Protein AF-A0A6N6KIG4-F1 (afdb_monomer)

Mean predicted aligned error: 7.92 Å

Secondary structure (DSSP, 8-state):
----HHHHHHHHHHHHHHT--------EEEEEETTEEEEEE----S----EEEEE--SSTT---EEEEE--EEETTEEPPSEEEETT--EEE------PPP--

Nearest PDB structures (foldseek):
  3u5w-assembly1_A-2  TM=1.918E-01  e=1.436E+00  Brucella abortus 2308

Solvent-accessible surface area (backbone atoms only — not comparable to full-atom values): 6692 Å² total; per-residue (Å²): 135,85,85,48,73,67,57,55,51,53,50,52,51,54,52,54,60,70,69,63,70,80,76,87,65,42,48,75,54,76,50,76,58,96,94,42,76,50,74,53,67,58,83,77,63,101,64,90,54,70,45,75,53,74,47,74,48,90,51,97,91,51,66,31,34,42,35,33,30,42,49,72,78,48,101,90,38,66,45,73,35,32,37,36,35,79,86,67,58,68,54,72,67,58,88,65,95,71,80,87,77,96,122

pLDDT: mean 90.02, std 9.16, range [61.53, 98.38]

Sequence (103 aa):
MKIRKTQFILLAIFLFVLFHHHTQACSMYKITADGKTMVGCNEDAWRTTSKIWFENAETPNEYGAGFTGSRQVSGNRTAPQSGMNEVGLTFARLVAYYPKQDN

Foldseek 3Di:
DDQDPVNVVVVVVVVVVVPPDPPPWKDKDWDDDPNDIDIDIDDPDPFPQKDKDKDCDPDPPDWIKIFIAGDDPDPPDGDGQKMATPVGDIDGDIDDDDDDDPD

Radius of gyration: 22.35 Å; Cα contacts (8 Å, |Δi|>4): 125; chains: 1; bounding box: 43×56×59 Å

Structure (mmCIF, N/CA/C/O backbone):
data_AF-A0A6N6KIG4-F1
#
_entry.id   AF-A0A6N6KIG4-F1
#
loop_
_atom_site.group_PDB
_atom_site.id
_atom_site.type_symbol
_atom_site.label_atom_id
_atom_site.label_alt_id
_atom_site.label_comp_id
_atom_site.label_asym_id
_atom_site.label_entity_id
_atom_site.label_seq_id
_atom_site.pdbx_PDB_ins_code
_atom_site.Cartn_x
_atom_site.Cartn_y
_atom_site.Cartn_z
_atom_site.occupancy
_atom_site.B_iso_or_equiv
_atom_site.auth_seq_id
_atom_site.auth_comp_id
_atom_site.auth_asym_id
_atom_site.auth_atom_id
_atom_site.pdbx_PDB_model_num
ATOM 1 N N . MET A 1 1 ? 15.109 -36.105 -39.897 1.00 63.44 1 MET A N 1
ATOM 2 C CA . MET A 1 1 ? 15.915 -34.991 -39.347 1.00 63.44 1 MET A CA 1
ATOM 3 C C . MET A 1 1 ? 16.635 -35.492 -38.094 1.00 63.44 1 MET A C 1
ATOM 5 O O . MET A 1 1 ? 15.956 -35.845 -37.141 1.00 63.44 1 MET A O 1
ATOM 9 N N . LYS A 1 2 ? 17.970 -35.653 -38.105 1.00 75.38 2 LYS A N 1
ATOM 10 C CA . LYS A 1 2 ? 18.721 -36.131 -36.924 1.00 75.38 2 LYS A CA 1
ATOM 11 C C . LYS A 1 2 ? 19.063 -34.939 -36.033 1.00 75.38 2 LYS A C 1
ATOM 13 O O . LYS A 1 2 ? 19.858 -34.095 -36.437 1.00 75.38 2 LYS A O 1
ATOM 18 N N . ILE A 1 3 ? 18.462 -34.877 -34.848 1.00 77.75 3 ILE A N 1
ATOM 19 C CA . ILE A 1 3 ? 18.762 -33.834 -33.865 1.00 77.75 3 ILE A CA 1
ATOM 20 C C . ILE A 1 3 ? 20.163 -34.100 -33.305 1.00 77.75 3 ILE A C 1
ATOM 22 O O . ILE A 1 3 ? 20.452 -35.182 -32.793 1.00 77.75 3 ILE A O 1
ATOM 26 N N . ARG A 1 4 ? 21.064 -33.129 -33.453 1.00 89.06 4 ARG A N 1
ATOM 27 C CA . ARG A 1 4 ? 22.447 -33.210 -32.966 1.00 89.06 4 ARG A CA 1
ATOM 28 C C . ARG A 1 4 ? 22.472 -32.905 -31.468 1.00 89.06 4 ARG A C 1
ATOM 30 O O . ARG A 1 4 ? 21.698 -32.082 -30.991 1.00 89.06 4 ARG A O 1
ATOM 37 N N . LYS A 1 5 ? 23.412 -33.501 -30.724 1.00 86.31 5 LYS A N 1
ATOM 38 C CA . LYS A 1 5 ? 23.596 -33.247 -29.277 1.00 86.31 5 LYS A CA 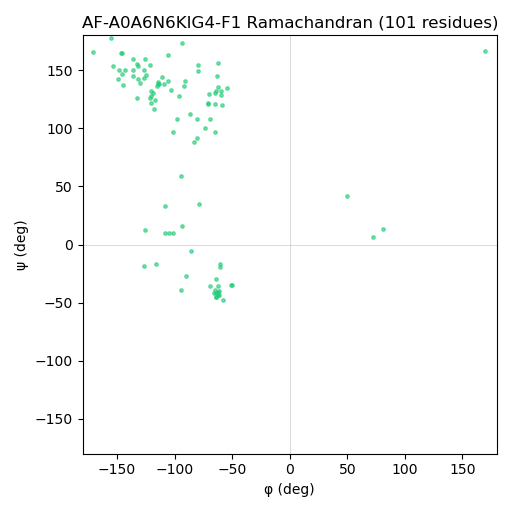1
ATOM 39 C C . LYS A 1 5 ? 23.702 -31.752 -28.939 1.00 86.31 5 LYS A C 1
ATOM 41 O O . LYS A 1 5 ? 23.173 -31.312 -27.929 1.00 86.31 5 LYS A O 1
ATOM 46 N N . THR A 1 6 ? 24.314 -30.961 -29.820 1.00 89.88 6 THR A N 1
ATOM 47 C CA . THR A 1 6 ? 24.401 -29.500 -29.687 1.00 89.88 6 THR A CA 1
ATOM 48 C C . THR A 1 6 ? 23.036 -28.811 -29.696 1.00 89.88 6 THR A C 1
ATOM 50 O O . THR A 1 6 ? 22.833 -27.867 -28.945 1.00 89.88 6 THR A O 1
ATOM 53 N N . GLN A 1 7 ? 22.074 -29.303 -30.481 1.00 90.50 7 GLN A N 1
ATOM 54 C CA . GLN A 1 7 ? 20.713 -28.760 -30.517 1.00 90.50 7 GLN A CA 1
ATOM 55 C C . GLN A 1 7 ? 19.954 -29.054 -29.215 1.00 90.50 7 GLN A C 1
ATOM 57 O O . GLN A 1 7 ? 19.218 -28.195 -28.742 1.00 90.50 7 GLN A O 1
ATOM 62 N N . PHE A 1 8 ? 20.184 -30.216 -28.590 1.00 92.94 8 PHE A N 1
ATOM 63 C CA . PHE A 1 8 ? 19.636 -30.524 -27.262 1.00 92.94 8 PHE A CA 1
ATOM 64 C C . PHE A 1 8 ? 20.210 -29.621 -26.167 1.00 92.94 8 PHE A C 1
ATOM 66 O O . PHE A 1 8 ? 19.462 -29.144 -25.320 1.00 92.94 8 PHE A O 1
ATOM 73 N N . ILE A 1 9 ? 21.518 -29.353 -26.200 1.00 93.81 9 ILE A N 1
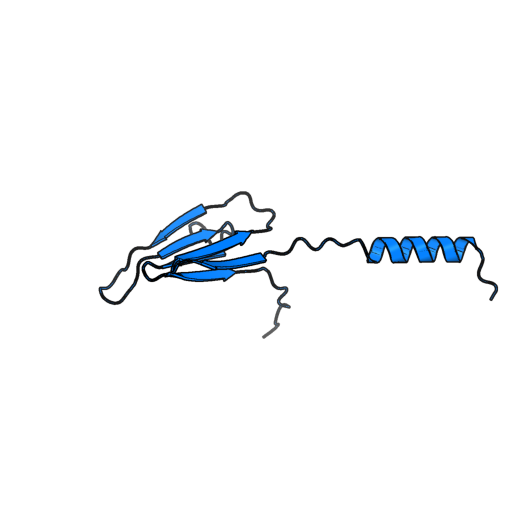ATOM 74 C CA . ILE A 1 9 ? 22.170 -28.456 -25.233 1.00 93.81 9 ILE A CA 1
ATOM 75 C C . ILE A 1 9 ? 21.625 -27.029 -25.371 1.00 93.81 9 ILE A C 1
ATOM 77 O O . ILE A 1 9 ? 21.273 -26.409 -24.372 1.00 93.81 9 ILE A O 1
ATOM 81 N N . LEU A 1 10 ? 21.495 -26.526 -26.602 1.00 94.44 10 LEU A N 1
ATOM 82 C CA . LEU A 1 10 ? 20.928 -25.198 -26.856 1.00 94.44 10 LEU A CA 1
ATOM 83 C C . L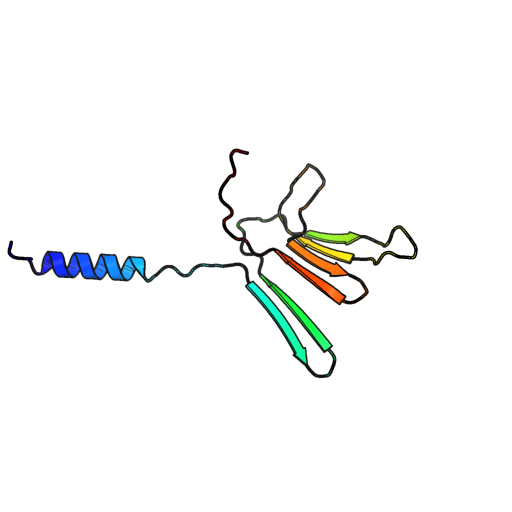EU A 1 10 ? 19.470 -25.096 -26.392 1.00 94.44 10 LEU A C 1
ATOM 85 O O . LEU A 1 10 ? 19.099 -24.099 -25.778 1.00 94.44 10 LEU A O 1
ATOM 89 N N . LEU A 1 11 ? 18.664 -26.136 -26.626 1.00 93.50 11 LEU A N 1
ATOM 90 C CA . LEU A 1 11 ? 17.289 -26.192 -26.135 1.00 93.50 11 LEU A CA 1
ATOM 91 C C . LEU A 1 11 ? 17.234 -26.178 -24.601 1.00 93.50 11 LEU A C 1
ATOM 93 O O . LEU A 1 11 ? 16.426 -25.455 -24.030 1.00 93.50 11 LEU A O 1
ATOM 97 N N . ALA A 1 12 ? 18.104 -26.935 -23.930 1.00 92.31 12 ALA A N 1
ATOM 98 C CA . ALA A 1 12 ? 18.156 -26.971 -22.470 1.00 92.31 12 ALA A CA 1
ATOM 99 C C . ALA A 1 12 ? 18.546 -25.612 -21.866 1.00 92.31 12 ALA A C 1
ATOM 101 O O . ALA A 1 12 ? 17.919 -25.171 -20.906 1.00 92.31 12 ALA A O 1
ATOM 102 N N . ILE A 1 13 ? 19.527 -24.919 -22.455 1.00 92.88 13 ILE A N 1
ATOM 103 C CA . ILE A 1 13 ? 19.922 -23.565 -22.035 1.00 92.88 13 ILE A CA 1
ATOM 104 C C . ILE A 1 13 ? 18.771 -22.579 -22.251 1.00 92.88 13 ILE A C 1
ATOM 106 O O . ILE A 1 13 ? 18.459 -21.801 -21.354 1.00 92.88 13 ILE A O 1
ATOM 110 N N . PHE A 1 14 ? 18.110 -22.634 -23.410 1.00 90.69 14 PHE A N 1
ATOM 111 C CA . PHE A 1 14 ? 16.958 -21.784 -23.705 1.00 90.69 14 PHE A CA 1
ATOM 112 C C . PHE A 1 14 ? 15.837 -21.977 -22.677 1.00 90.69 14 PHE A C 1
ATOM 114 O O . PHE A 1 14 ? 15.350 -21.002 -22.110 1.00 90.69 14 PHE A O 1
ATOM 121 N N . LEU A 1 15 ? 15.483 -23.228 -22.370 1.00 89.81 15 LEU A N 1
ATOM 122 C CA . LEU A 1 15 ? 14.485 -23.540 -21.349 1.00 89.81 15 LEU A CA 1
ATOM 123 C C . LEU A 1 15 ? 14.915 -23.038 -19.963 1.00 89.81 15 LEU A C 1
ATOM 125 O O . LEU A 1 15 ? 14.107 -22.433 -19.270 1.00 89.81 15 LEU A O 1
ATOM 129 N N . PHE A 1 16 ? 16.180 -23.215 -19.573 1.00 86.44 16 PHE A N 1
ATOM 130 C CA . PHE A 1 16 ? 16.688 -22.739 -18.282 1.00 86.44 16 PHE A CA 1
ATOM 131 C C . PHE A 1 16 ? 16.588 -21.212 -18.131 1.00 86.44 16 PHE A C 1
ATOM 133 O O . PHE A 1 16 ? 16.194 -20.727 -17.072 1.00 86.44 16 PHE A O 1
ATOM 140 N N . VAL A 1 17 ? 16.874 -20.452 -19.194 1.00 84.88 17 VAL A N 1
ATOM 141 C CA . VAL A 1 17 ? 16.727 -18.986 -19.198 1.00 84.88 17 VAL A CA 1
ATOM 142 C C . VAL A 1 17 ? 15.260 -18.572 -19.043 1.00 84.88 17 VAL A C 1
ATOM 144 O O . VAL A 1 17 ? 14.977 -17.641 -18.292 1.00 84.88 17 VAL A O 1
ATOM 147 N N . LEU A 1 18 ? 14.320 -19.288 -19.673 1.00 78.81 18 LEU A N 1
ATOM 148 C CA . LEU A 1 18 ? 12.885 -18.998 -19.549 1.00 78.81 18 LEU A CA 1
ATOM 149 C C . LEU A 1 18 ? 12.345 -19.192 -18.121 1.00 78.81 18 LEU A C 1
ATOM 151 O O . LEU A 1 18 ? 11.414 -18.495 -17.725 1.00 78.81 18 LEU A O 1
ATOM 155 N N . PHE A 1 19 ? 12.922 -20.107 -17.336 1.00 75.88 19 PHE A N 1
ATOM 156 C CA . PHE A 1 19 ? 12.496 -20.357 -15.953 1.00 75.88 19 PHE A CA 1
ATOM 157 C C . PHE A 1 19 ? 13.148 -19.427 -14.918 1.00 75.88 19 PHE A C 1
ATOM 159 O O . PHE A 1 19 ? 12.771 -19.473 -13.750 1.00 75.88 19 PHE A O 1
ATOM 166 N N . HIS A 1 20 ? 14.098 -18.569 -15.309 1.00 69.38 20 HIS A N 1
ATOM 167 C CA . HIS A 1 20 ? 14.860 -17.745 -14.361 1.00 69.38 20 HIS A CA 1
ATOM 168 C C . HIS A 1 20 ? 14.286 -16.339 -14.117 1.00 69.38 20 HIS A C 1
ATOM 170 O O . HIS A 1 20 ? 14.962 -15.460 -13.580 1.00 69.38 20 HIS A O 1
ATOM 176 N N . HIS A 1 21 ? 13.031 -16.091 -14.487 1.00 61.53 21 HIS A N 1
ATOM 177 C CA . HIS A 1 21 ? 12.411 -14.799 -14.221 1.00 61.53 21 HIS A CA 1
ATOM 178 C C . HIS A 1 21 ? 11.906 -14.722 -12.775 1.00 61.53 21 HIS A C 1
ATOM 180 O O . HIS A 1 21 ? 10.762 -15.055 -12.477 1.00 61.53 21 HIS A O 1
ATOM 186 N N . HIS A 1 22 ? 12.754 -14.222 -11.871 1.00 62.75 22 HIS A N 1
ATOM 187 C CA . HIS A 1 22 ? 12.289 -13.654 -10.607 1.00 62.75 22 HIS A CA 1
ATOM 188 C C . HIS A 1 22 ? 11.461 -12.404 -10.913 1.00 62.75 22 HIS A C 1
ATOM 190 O O . HIS A 1 22 ? 12.003 -11.320 -11.132 1.00 62.75 22 HIS A O 1
ATOM 196 N N . THR A 1 23 ? 10.140 -12.541 -10.953 1.00 63.12 23 THR A N 1
ATOM 197 C CA . THR A 1 23 ? 9.253 -11.382 -11.030 1.00 63.12 23 THR A CA 1
ATOM 198 C C . THR A 1 23 ? 9.325 -10.633 -9.701 1.00 63.12 23 THR A C 1
ATOM 200 O O . THR A 1 23 ? 8.827 -11.122 -8.688 1.00 63.12 23 THR A O 1
ATOM 203 N N . GLN A 1 24 ? 9.971 -9.466 -9.694 1.00 70.69 24 GLN A N 1
ATOM 204 C CA . GLN A 1 24 ? 9.869 -8.504 -8.597 1.00 70.69 24 GLN A CA 1
ATOM 205 C C . GLN A 1 24 ? 8.489 -7.855 -8.711 1.00 70.69 24 GLN A C 1
ATOM 207 O O . GLN A 1 24 ? 8.246 -7.050 -9.613 1.00 70.69 24 GLN A O 1
ATOM 212 N N . ALA A 1 25 ? 7.555 -8.324 -7.892 1.00 82.00 25 ALA A N 1
ATOM 213 C CA . ALA A 1 25 ? 6.189 -7.843 -7.881 1.00 82.00 25 ALA A CA 1
ATOM 214 C C . ALA A 1 25 ? 5.914 -7.139 -6.557 1.00 82.00 25 ALA A C 1
ATOM 216 O O . ALA A 1 25 ? 6.251 -7.645 -5.483 1.00 82.00 25 ALA A O 1
ATOM 217 N N . CYS A 1 26 ? 5.211 -6.010 -6.649 1.00 90.06 26 CYS A N 1
ATOM 218 C CA . CYS A 1 26 ? 4.662 -5.368 -5.468 1.00 90.06 26 CYS A CA 1
ATOM 219 C C . CYS A 1 26 ? 3.804 -6.389 -4.713 1.00 90.06 26 CYS A C 1
ATOM 221 O O . CYS A 1 26 ? 2.972 -7.081 -5.303 1.00 90.06 26 CYS A O 1
ATOM 223 N N . SER A 1 27 ? 3.973 -6.439 -3.403 1.00 91.44 27 SER A N 1
ATOM 224 C CA . SER A 1 27 ? 3.263 -7.335 -2.506 1.00 91.44 27 SER A CA 1
ATOM 225 C C . SER A 1 27 ? 2.729 -6.561 -1.307 1.00 91.44 27 SER A C 1
ATOM 227 O O . SER A 1 27 ? 3.230 -5.495 -0.941 1.00 91.44 27 SER A O 1
ATOM 229 N N . MET A 1 28 ? 1.674 -7.095 -0.705 1.00 94.50 28 MET A N 1
ATOM 230 C CA . MET A 1 28 ? 1.096 -6.587 0.529 1.00 94.50 28 MET A CA 1
ATOM 231 C C . MET A 1 28 ? 0.885 -7.753 1.480 1.00 94.50 28 MET A C 1
ATOM 233 O O . MET A 1 28 ? 0.467 -8.833 1.061 1.00 94.50 28 MET A O 1
ATOM 237 N N . TYR A 1 29 ? 1.117 -7.512 2.764 1.00 95.38 29 TYR A N 1
ATOM 238 C CA . TYR A 1 29 ? 0.716 -8.416 3.826 1.00 95.38 29 TYR A CA 1
ATOM 239 C C . TYR A 1 29 ? -0.209 -7.712 4.816 1.00 95.38 29 TYR A C 1
ATOM 241 O O . TYR A 1 29 ? -0.166 -6.494 5.011 1.00 95.38 29 TYR A O 1
ATOM 249 N N . LYS A 1 30 ? -1.023 -8.530 5.478 1.00 97.19 30 LYS A N 1
ATOM 250 C CA . LYS A 1 30 ? -1.795 -8.169 6.659 1.00 97.19 30 LYS A CA 1
ATOM 251 C C . LYS A 1 30 ? -1.599 -9.276 7.682 1.00 97.19 30 LYS A C 1
ATOM 253 O O . LYS A 1 30 ? -1.847 -10.440 7.380 1.00 97.19 30 LYS A O 1
ATOM 258 N N . ILE A 1 31 ? -1.173 -8.905 8.880 1.00 97.69 31 ILE A N 1
ATOM 259 C CA . ILE A 1 31 ? -1.008 -9.824 10.003 1.00 97.69 31 ILE A CA 1
ATOM 260 C C . ILE A 1 31 ? -1.914 -9.336 11.124 1.00 97.69 31 ILE A C 1
ATOM 262 O O . ILE A 1 31 ? -1.851 -8.168 11.502 1.00 97.69 31 ILE A O 1
ATOM 266 N N . THR A 1 32 ? -2.748 -10.229 11.653 1.00 97.94 32 THR A N 1
ATOM 267 C CA . THR A 1 32 ? -3.590 -9.954 12.820 1.00 97.94 32 THR A CA 1
ATOM 268 C C . THR A 1 32 ? -3.246 -10.943 13.926 1.00 97.94 32 THR A C 1
ATOM 270 O O . THR A 1 32 ? -3.350 -12.150 13.725 1.00 97.94 32 THR A O 1
ATOM 273 N N . ALA A 1 33 ? -2.834 -10.426 15.081 1.00 97.88 33 ALA A N 1
ATOM 274 C CA . ALA A 1 33 ? -2.499 -11.198 16.274 1.00 97.88 33 ALA A CA 1
ATOM 275 C C . ALA A 1 33 ? -2.826 -10.370 17.525 1.00 97.88 33 ALA A C 1
ATOM 277 O O . ALA A 1 33 ? -2.664 -9.149 17.513 1.00 97.88 33 ALA A O 1
ATOM 278 N N . ASP A 1 34 ? -3.323 -11.017 18.582 1.00 97.50 34 ASP A N 1
ATOM 279 C CA . ASP A 1 34 ? -3.638 -10.393 19.880 1.00 97.50 34 ASP A CA 1
ATOM 280 C C . ASP A 1 34 ? -4.492 -9.114 19.784 1.00 97.50 34 ASP A C 1
ATOM 282 O O . ASP A 1 34 ? -4.234 -8.104 20.440 1.00 97.50 34 ASP A O 1
ATOM 286 N N . GLY A 1 35 ? -5.500 -9.129 18.906 1.00 96.19 35 GLY A N 1
ATOM 287 C CA . GLY A 1 35 ? -6.393 -7.986 18.688 1.00 96.19 35 GLY A CA 1
ATOM 288 C C . GLY A 1 35 ? -5.757 -6.801 17.949 1.00 96.19 35 GLY A C 1
ATOM 289 O O . GLY A 1 35 ? -6.400 -5.765 17.801 1.00 96.19 35 GLY A O 1
ATOM 290 N N . LYS A 1 36 ? -4.521 -6.932 17.455 1.00 95.94 36 LYS A N 1
ATOM 291 C CA . LYS A 1 36 ? -3.807 -5.901 16.690 1.00 95.94 36 LYS A CA 1
ATOM 292 C C . LYS A 1 36 ? -3.642 -6.334 15.244 1.00 95.94 36 LYS A C 1
ATOM 294 O O . LYS A 1 36 ? -3.427 -7.509 14.962 1.00 95.94 36 LYS A O 1
ATOM 299 N N . THR A 1 37 ? -3.718 -5.376 14.326 1.00 96.06 37 THR A N 1
ATOM 300 C CA . THR A 1 37 ? -3.472 -5.606 12.900 1.00 96.06 37 THR A CA 1
ATOM 301 C C . THR A 1 37 ? -2.299 -4.757 12.435 1.00 96.06 37 THR A C 1
ATOM 303 O O . THR A 1 37 ? -2.270 -3.555 12.678 1.00 96.06 37 THR A O 1
ATOM 306 N N . MET A 1 38 ? -1.351 -5.389 11.749 1.00 96.06 38 MET A N 1
ATOM 307 C CA . MET A 1 38 ? -0.255 -4.737 11.041 1.00 96.06 38 MET A CA 1
ATOM 308 C C . MET A 1 38 ? -0.423 -4.973 9.546 1.00 96.06 38 MET A C 1
ATOM 310 O O . MET A 1 38 ? -0.789 -6.064 9.107 1.00 96.06 38 MET A O 1
ATOM 314 N N . VAL A 1 39 ? -0.142 -3.940 8.770 1.00 96.62 39 VAL A N 1
ATOM 315 C CA . VAL A 1 39 ? -0.238 -3.935 7.313 1.00 96.62 39 VAL A CA 1
ATOM 316 C C . VAL A 1 39 ? 1.065 -3.387 6.762 1.00 96.62 39 VAL A C 1
ATOM 318 O O . VAL A 1 39 ? 1.619 -2.435 7.308 1.00 96.62 39 VAL A O 1
ATOM 321 N N . GLY A 1 40 ? 1.562 -3.988 5.691 1.00 94.50 40 GLY A N 1
ATOM 322 C CA . GLY A 1 40 ? 2.781 -3.532 5.041 1.00 94.50 40 GLY A CA 1
ATOM 323 C C . GLY A 1 40 ? 2.794 -3.903 3.572 1.00 94.50 40 GLY A C 1
ATOM 324 O O . GLY A 1 40 ? 2.145 -4.862 3.154 1.00 94.50 40 GLY A O 1
ATOM 325 N N . CYS A 1 41 ? 3.526 -3.128 2.782 1.00 93.88 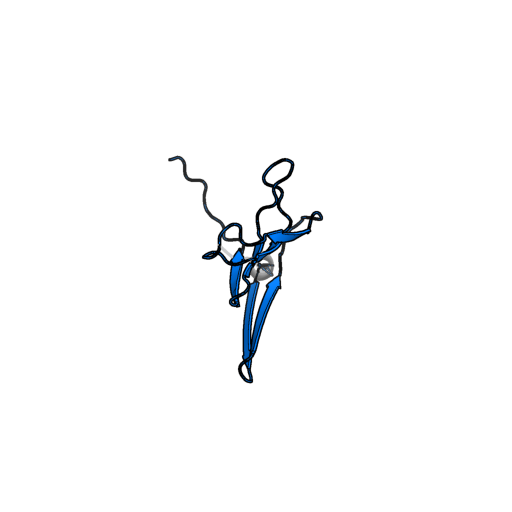41 CYS A N 1
ATOM 326 C CA . CYS A 1 41 ? 3.718 -3.379 1.362 1.00 93.88 41 CYS A CA 1
ATOM 327 C C . CYS A 1 41 ? 5.096 -2.901 0.907 1.00 93.88 41 CYS A C 1
ATOM 329 O O . CYS A 1 41 ? 5.621 -1.920 1.438 1.00 93.88 41 CYS A O 1
ATOM 331 N N . ASN A 1 42 ? 5.651 -3.553 -0.111 1.00 91.75 42 ASN A N 1
ATOM 332 C CA . ASN A 1 42 ? 6.760 -3.012 -0.892 1.00 91.75 42 ASN A CA 1
ATOM 333 C C . ASN A 1 42 ? 6.225 -2.228 -2.100 1.00 91.75 42 ASN A C 1
ATOM 335 O O . ASN A 1 42 ? 5.260 -2.632 -2.752 1.00 91.75 42 ASN A O 1
ATOM 339 N N . GLU A 1 43 ? 6.872 -1.104 -2.409 1.00 90.88 43 GLU A N 1
ATOM 340 C CA . GLU A 1 43 ? 6.717 -0.415 -3.690 1.00 90.88 43 GLU A CA 1
ATOM 341 C C . GLU A 1 43 ? 7.928 -0.746 -4.568 1.00 90.88 43 GLU A C 1
ATOM 343 O O . GLU A 1 43 ? 8.976 -0.111 -4.464 1.00 90.88 43 GLU A O 1
ATOM 348 N N . ASP A 1 44 ? 7.773 -1.734 -5.450 1.00 89.94 44 ASP A N 1
ATOM 349 C CA . ASP A 1 44 ? 8.805 -2.091 -6.426 1.00 89.94 44 ASP A CA 1
ATOM 350 C C . ASP A 1 44 ? 8.693 -1.174 -7.645 1.00 89.94 44 ASP A C 1
ATOM 352 O O . ASP A 1 44 ? 7.973 -1.448 -8.609 1.00 89.94 44 ASP A O 1
ATOM 356 N N . ALA A 1 45 ? 9.378 -0.036 -7.590 1.00 86.88 45 ALA A N 1
ATOM 357 C CA . ALA A 1 45 ? 9.394 0.936 -8.673 1.00 86.88 45 ALA A CA 1
ATOM 358 C C . ALA A 1 45 ? 10.769 1.594 -8.818 1.00 86.88 45 ALA A C 1
ATOM 360 O O . ALA A 1 45 ? 11.472 1.832 -7.843 1.00 86.88 45 ALA A O 1
ATOM 361 N N . 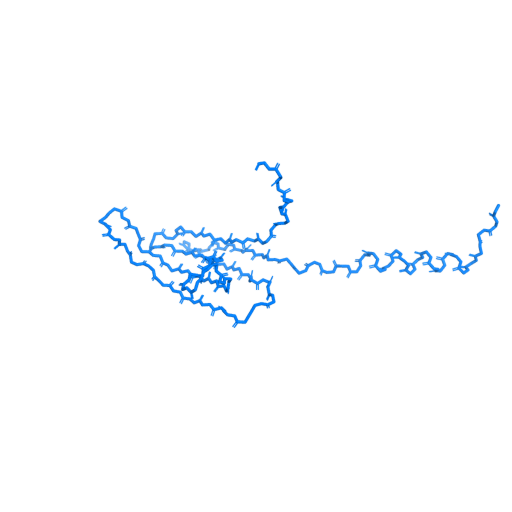TRP A 1 46 ? 11.115 1.996 -10.043 1.00 87.50 46 TRP A N 1
ATOM 362 C CA . TRP A 1 46 ? 12.357 2.724 -10.344 1.00 87.50 46 TRP A CA 1
ATOM 363 C C . TRP A 1 46 ? 12.288 4.226 -9.992 1.00 87.50 46 TRP A C 1
ATOM 365 O O . TRP A 1 46 ? 12.808 5.074 -10.715 1.00 87.50 46 TRP A O 1
ATOM 375 N N . ARG A 1 47 ? 11.580 4.584 -8.915 1.00 89.25 47 ARG A N 1
ATOM 376 C CA . ARG A 1 47 ? 11.292 5.976 -8.529 1.00 89.25 47 ARG A CA 1
ATOM 377 C C . ARG A 1 47 ? 12.073 6.354 -7.274 1.00 89.25 47 ARG A C 1
ATOM 379 O O . ARG A 1 47 ? 12.124 5.589 -6.323 1.00 89.25 47 ARG A O 1
ATOM 386 N N . THR A 1 48 ? 12.626 7.564 -7.254 1.00 91.25 48 THR A N 1
ATOM 387 C CA . THR A 1 48 ? 13.405 8.117 -6.126 1.00 91.25 48 THR A CA 1
ATOM 388 C C . THR A 1 48 ? 12.665 9.228 -5.375 1.00 91.25 48 THR A C 1
ATOM 390 O O . THR A 1 48 ? 13.234 9.920 -4.540 1.00 91.25 48 THR A O 1
ATOM 393 N N . THR A 1 49 ? 11.381 9.416 -5.677 1.00 93.25 49 THR A N 1
ATOM 394 C CA . THR A 1 49 ? 10.555 10.544 -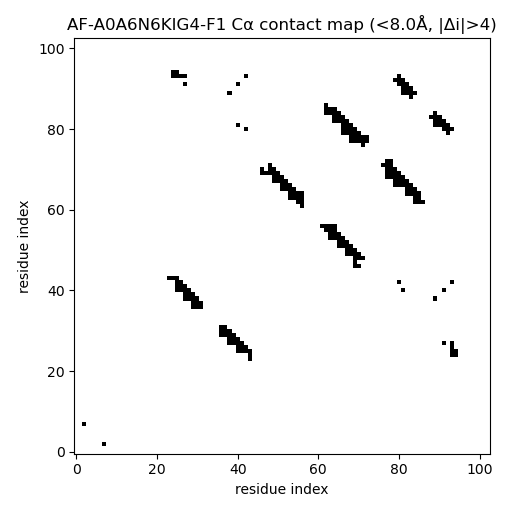5.224 1.00 93.25 49 THR A CA 1
ATOM 395 C C . THR A 1 49 ? 9.514 10.133 -4.184 1.00 93.25 49 THR A C 1
ATOM 397 O O . THR A 1 49 ? 8.404 10.667 -4.186 1.00 93.25 49 THR A O 1
ATOM 400 N N . SER A 1 50 ? 9.840 9.154 -3.335 1.00 93.44 50 SER A N 1
ATOM 401 C CA . SER A 1 50 ? 8.949 8.651 -2.285 1.00 93.44 50 SER A CA 1
ATOM 402 C C . SER A 1 50 ? 8.610 9.734 -1.267 1.00 93.44 50 SER A C 1
ATOM 404 O O . SER A 1 50 ? 9.475 10.487 -0.822 1.00 93.44 50 SER A O 1
ATOM 406 N N . LYS A 1 51 ? 7.332 9.808 -0.906 1.00 94.69 51 LYS A N 1
ATOM 407 C CA . LYS A 1 51 ? 6.773 10.785 0.025 1.00 94.69 51 LYS A CA 1
ATOM 408 C C . LYS A 1 51 ? 5.814 10.096 0.986 1.00 94.69 51 LYS A C 1
ATOM 410 O O . LYS A 1 51 ? 5.155 9.120 0.623 1.00 94.69 51 LYS A O 1
ATOM 415 N N . ILE A 1 52 ? 5.725 10.663 2.182 1.00 96.62 52 ILE A N 1
ATOM 416 C CA . ILE A 1 52 ? 4.659 10.419 3.152 1.00 96.62 52 ILE A CA 1
ATOM 417 C C . ILE A 1 52 ? 3.920 11.742 3.314 1.00 96.62 52 ILE A C 1
ATOM 419 O O . ILE A 1 52 ? 4.560 12.794 3.383 1.00 96.62 52 ILE A O 1
ATOM 423 N N . TRP A 1 53 ? 2.595 11.704 3.344 1.00 97.62 53 TRP A N 1
ATOM 424 C CA . TRP A 1 53 ? 1.782 12.880 3.633 1.00 97.62 53 TRP A CA 1
ATOM 425 C C . TRP A 1 53 ? 0.517 12.488 4.383 1.00 97.62 53 TRP A C 1
ATOM 427 O O . TRP A 1 53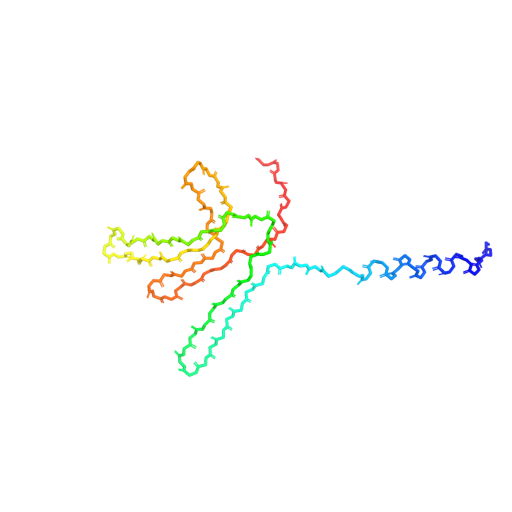 ? 0.148 11.314 4.434 1.00 97.62 53 TRP A O 1
ATOM 437 N N . PHE A 1 54 ? -0.122 13.492 4.971 1.00 97.69 54 PHE A N 1
ATOM 438 C CA . PHE A 1 54 ? -1.336 13.348 5.757 1.00 97.69 54 PHE A CA 1
ATOM 439 C C . PHE A 1 54 ? -2.392 14.306 5.220 1.00 97.69 54 PHE A C 1
ATOM 441 O O . PHE A 1 54 ? -2.069 15.425 4.819 1.00 97.69 54 PHE A O 1
ATOM 448 N N . GLU A 1 55 ? -3.639 13.861 5.227 1.00 96.88 55 GLU A N 1
ATOM 449 C CA . GLU A 1 55 ? -4.815 14.670 4.931 1.00 96.88 55 GLU A CA 1
ATOM 450 C C . GLU A 1 55 ? -5.721 14.619 6.163 1.00 96.88 55 GLU A C 1
ATOM 452 O O . GLU A 1 55 ? -6.026 13.541 6.675 1.00 96.88 55 GLU A O 1
ATOM 457 N N . ASN A 1 56 ? -6.093 15.788 6.684 1.00 97.75 56 ASN A N 1
ATOM 458 C CA . ASN A 1 56 ? -7.027 15.885 7.805 1.00 97.75 56 ASN A CA 1
ATOM 459 C C . ASN A 1 56 ? -8.463 15.728 7.289 1.00 97.75 56 ASN A C 1
ATOM 461 O O . ASN A 1 56 ? -8.737 16.069 6.140 1.00 97.75 56 ASN A O 1
ATOM 465 N N . ALA A 1 57 ? -9.381 15.275 8.144 1.00 97.38 57 ALA A N 1
ATOM 466 C CA . ALA A 1 57 ? -10.807 15.343 7.841 1.00 97.38 57 ALA A CA 1
ATOM 467 C C . ALA A 1 57 ? -11.232 16.806 7.619 1.00 97.38 57 ALA A C 1
ATOM 469 O O . ALA A 1 57 ? -10.897 17.676 8.429 1.00 97.38 57 ALA A O 1
ATOM 470 N N . GLU A 1 58 ? -11.968 17.080 6.541 1.00 96.25 58 GLU A N 1
ATOM 471 C CA . GLU A 1 58 ? -12.469 18.428 6.248 1.00 96.25 58 GLU A CA 1
ATOM 472 C C . GLU A 1 58 ? -13.848 18.657 6.879 1.00 96.25 58 GLU A C 1
ATOM 474 O O . GLU A 1 58 ? -14.204 19.785 7.229 1.00 96.25 58 GLU A O 1
ATOM 479 N N . THR A 1 59 ? -14.613 17.580 7.080 1.00 96.88 59 THR A N 1
ATOM 480 C CA . THR A 1 59 ? -15.939 17.611 7.707 1.00 96.88 59 THR A CA 1
ATOM 481 C C . THR A 1 59 ? -16.054 16.644 8.895 1.00 96.88 59 THR A C 1
ATOM 483 O O . THR A 1 59 ? -15.298 15.678 8.987 1.00 96.88 59 THR A O 1
ATOM 486 N N . PRO A 1 60 ? -17.030 16.837 9.809 1.00 94.75 60 PRO A N 1
ATOM 487 C CA . PRO A 1 60 ? -17.191 15.981 10.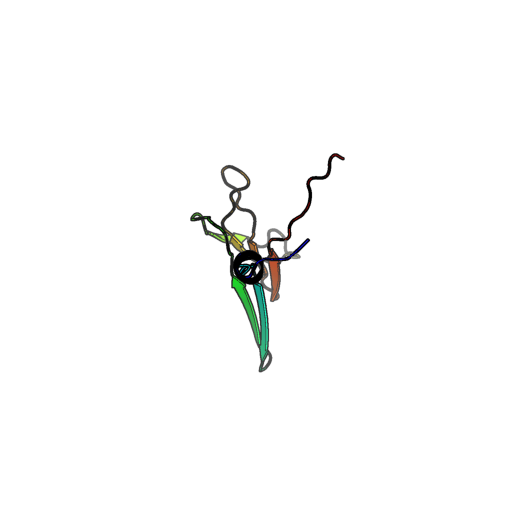993 1.00 94.75 60 PRO A CA 1
ATOM 488 C C . PRO A 1 60 ? -17.462 14.492 10.718 1.00 94.75 60 PRO A C 1
ATOM 490 O O . PRO A 1 60 ? -17.339 13.684 11.632 1.00 94.75 60 PRO A O 1
ATOM 493 N N . ASN A 1 61 ? -17.867 14.134 9.495 1.00 94.88 61 ASN A N 1
ATOM 494 C CA . ASN A 1 61 ? -18.199 12.757 9.106 1.00 94.88 61 ASN A CA 1
ATOM 495 C C . ASN A 1 61 ? -17.110 12.105 8.238 1.00 94.88 61 ASN A C 1
ATOM 497 O O . ASN A 1 61 ? -17.334 11.039 7.663 1.00 94.88 61 ASN A O 1
ATOM 501 N N . GLU A 1 62 ? -15.952 12.747 8.118 1.00 96.69 62 GLU A N 1
ATOM 502 C CA . GLU A 1 62 ? -14.790 12.226 7.410 1.00 96.69 62 GLU A CA 1
ATOM 503 C C . GLU A 1 62 ? -13.713 11.774 8.394 1.00 96.69 62 GLU A C 1
ATOM 505 O O . GLU A 1 62 ? -13.713 12.136 9.569 1.00 96.69 62 GLU A O 1
ATOM 510 N N . TYR A 1 63 ? -12.779 10.973 7.891 1.00 98.38 63 TYR A N 1
ATOM 511 C CA . TYR A 1 63 ? -11.624 10.514 8.649 1.00 98.38 63 TYR A CA 1
ATOM 512 C C . TYR A 1 63 ? -10.359 11.097 8.046 1.00 98.38 63 TYR A C 1
ATOM 514 O O . TYR A 1 63 ? -10.198 11.078 6.823 1.00 98.38 63 TYR A O 1
ATOM 522 N N . GLY A 1 64 ? -9.439 11.536 8.904 1.00 98.38 64 GLY A N 1
ATOM 523 C CA . GLY A 1 64 ? -8.083 11.832 8.467 1.00 98.38 64 GLY A CA 1
ATOM 524 C C . GLY A 1 64 ? -7.393 10.573 7.937 1.00 98.38 64 GLY A C 1
ATOM 525 O O . GLY A 1 64 ? -7.755 9.441 8.283 1.00 98.38 64 GLY A O 1
ATOM 526 N N . ALA A 1 65 ? -6.389 10.755 7.085 1.00 98.25 65 ALA A N 1
ATOM 527 C CA . ALA A 1 65 ? -5.638 9.655 6.500 1.00 98.25 65 ALA A CA 1
ATOM 528 C C . ALA A 1 65 ? -4.163 9.991 6.276 1.00 98.25 65 ALA A C 1
ATOM 530 O O . ALA A 1 65 ? -3.789 11.118 5.964 1.00 98.25 65 ALA A O 1
ATOM 531 N N . GLY A 1 66 ? -3.320 8.972 6.426 1.00 97.94 66 GLY A N 1
ATOM 532 C CA . GLY A 1 66 ? -1.913 9.001 6.047 1.00 97.94 66 GLY A CA 1
ATOM 533 C C . GLY A 1 66 ? -1.685 8.185 4.782 1.00 97.94 66 GLY A C 1
ATOM 534 O O . GLY A 1 66 ? -2.253 7.102 4.617 1.00 97.94 66 GLY A O 1
ATOM 535 N N . PHE A 1 67 ? -0.819 8.678 3.904 1.00 97.62 67 PHE A N 1
ATOM 536 C CA . PHE A 1 67 ? -0.518 8.055 2.621 1.00 97.62 67 PHE A CA 1
ATOM 537 C C . PHE A 1 67 ? 0.984 7.959 2.385 1.00 97.62 67 PHE A C 1
ATOM 539 O O . PHE A 1 67 ? 1.772 8.776 2.864 1.00 97.62 67 PHE A O 1
ATOM 546 N N . THR A 1 68 ? 1.370 6.979 1.576 1.00 96.62 68 THR A N 1
ATOM 547 C CA . THR A 1 68 ? 2.716 6.857 1.018 1.00 96.62 68 THR A CA 1
ATOM 548 C C . THR A 1 68 ? 2.637 6.726 -0.494 1.00 96.62 68 THR A C 1
ATOM 550 O O . THR A 1 68 ? 1.661 6.202 -1.034 1.00 96.62 68 THR A O 1
ATOM 553 N N . GLY A 1 69 ? 3.659 7.190 -1.205 1.00 94.94 69 GLY A N 1
ATOM 554 C CA . GLY A 1 69 ? 3.770 6.982 -2.645 1.00 94.94 69 GLY A CA 1
ATOM 555 C C . GLY A 1 69 ? 4.881 7.797 -3.280 1.00 94.94 69 GLY A C 1
ATOM 556 O O . GLY A 1 69 ? 5.419 8.722 -2.676 1.00 94.94 69 GLY A O 1
ATOM 557 N N . SER A 1 70 ? 5.225 7.452 -4.518 1.00 94.25 70 SER A N 1
ATOM 558 C CA . SER A 1 70 ? 6.361 8.063 -5.217 1.00 94.25 70 SER A CA 1
ATOM 559 C C . SER A 1 70 ? 6.021 8.635 -6.598 1.00 94.25 70 SER A C 1
ATOM 561 O O . SER A 1 70 ? 6.752 9.479 -7.119 1.00 94.25 70 SER A O 1
ATOM 563 N N . ARG A 1 71 ? 4.904 8.226 -7.219 1.00 92.44 71 ARG A N 1
ATOM 564 C CA . ARG A 1 71 ? 4.540 8.639 -8.585 1.00 92.44 71 ARG A CA 1
ATOM 565 C C . ARG A 1 71 ? 3.912 10.031 -8.604 1.00 92.44 71 ARG A C 1
ATOM 567 O O . ARG A 1 71 ? 2.746 10.180 -8.246 1.00 92.44 71 ARG A O 1
ATOM 574 N N . GLN A 1 72 ? 4.638 11.026 -9.110 1.00 91.44 72 GLN A N 1
ATOM 575 C CA . GLN A 1 72 ? 4.037 12.316 -9.463 1.00 91.44 72 GLN A CA 1
ATOM 576 C C . GLN A 1 72 ? 3.021 12.129 -10.602 1.00 91.44 72 GLN A C 1
ATOM 578 O O . GLN A 1 72 ? 3.306 11.457 -11.594 1.00 91.44 72 GLN A O 1
ATOM 583 N N . VAL A 1 73 ? 1.827 12.697 -10.439 1.00 89.94 73 VAL A N 1
ATOM 584 C CA . VAL A 1 73 ? 0.755 12.716 -11.453 1.00 89.94 73 VAL A CA 1
ATOM 585 C C . VAL A 1 73 ? 0.415 14.132 -11.922 1.00 89.94 73 VAL A C 1
ATOM 587 O O . VAL A 1 73 ? -0.184 14.287 -12.979 1.00 89.94 73 VAL A O 1
ATOM 590 N N . SER A 1 74 ? 0.824 15.160 -11.177 1.00 89.50 74 SER A N 1
ATOM 591 C CA . SER A 1 74 ? 0.861 16.561 -11.615 1.00 89.50 74 SER A CA 1
ATOM 592 C C . SER A 1 74 ? 1.905 17.331 -10.792 1.00 89.50 74 SER A C 1
ATOM 594 O O . SER A 1 74 ? 2.514 16.747 -9.897 1.00 89.50 74 SER A O 1
ATOM 596 N N . GLY A 1 75 ? 2.117 18.624 -11.076 1.00 83.88 75 GLY A N 1
ATOM 597 C CA . GLY A 1 75 ? 3.202 19.425 -10.483 1.00 83.88 75 GLY A CA 1
ATOM 598 C C . GLY A 1 75 ? 3.317 19.356 -8.953 1.00 83.88 75 GLY A C 1
ATOM 599 O O . GLY A 1 75 ? 4.430 19.316 -8.443 1.00 83.88 75 GLY A O 1
ATOM 600 N N . ASN A 1 76 ? 2.190 19.249 -8.238 1.00 85.00 76 ASN A N 1
ATOM 601 C CA . ASN A 1 76 ? 2.148 19.135 -6.773 1.00 85.00 76 ASN A CA 1
ATOM 602 C C . ASN A 1 76 ? 1.368 17.906 -6.278 1.00 85.00 76 ASN A C 1
ATOM 604 O O . ASN A 1 76 ? 1.045 17.820 -5.095 1.00 85.00 76 ASN A O 1
ATOM 608 N N . ARG A 1 77 ? 1.035 16.952 -7.158 1.00 88.75 77 ARG A N 1
ATOM 609 C CA . ARG A 1 77 ? 0.202 15.798 -6.795 1.00 88.75 77 ARG A CA 1
ATOM 610 C C . ARG A 1 77 ? 0.971 14.502 -6.959 1.00 88.75 77 ARG A C 1
ATOM 612 O O . ARG A 1 77 ? 1.417 14.158 -8.053 1.00 88.75 77 ARG A O 1
ATOM 619 N N . THR A 1 78 ? 1.028 13.739 -5.876 1.00 93.69 78 THR A N 1
ATOM 620 C CA . THR A 1 78 ? 1.564 12.376 -5.861 1.00 93.69 78 THR A CA 1
ATOM 621 C C . THR A 1 78 ? 0.393 11.404 -5.822 1.00 93.69 78 THR A C 1
ATOM 623 O O . THR A 1 78 ? -0.547 11.606 -5.061 1.00 93.69 78 THR A O 1
ATOM 626 N N . ALA A 1 79 ? 0.408 10.367 -6.657 1.00 93.31 79 ALA A N 1
ATOM 627 C CA . ALA A 1 79 ? -0.571 9.297 -6.530 1.00 93.31 79 ALA A CA 1
ATOM 628 C C . ALA A 1 79 ? -0.273 8.489 -5.257 1.00 93.31 79 ALA A C 1
ATOM 630 O O . ALA A 1 79 ? 0.870 8.044 -5.101 1.00 93.31 79 ALA A O 1
ATOM 631 N N . PRO A 1 80 ? -1.267 8.251 -4.384 1.00 95.19 80 PRO A N 1
ATOM 632 C CA . PRO A 1 80 ? -1.081 7.369 -3.244 1.00 95.19 80 PRO A CA 1
ATOM 633 C C . PRO A 1 80 ? -0.821 5.952 -3.737 1.00 95.19 80 PRO A C 1
ATOM 635 O O . PRO A 1 80 ? -1.521 5.439 -4.612 1.00 95.19 80 PRO A O 1
ATOM 638 N N . GLN A 1 81 ? 0.225 5.346 -3.198 1.00 95.31 81 GLN A N 1
ATOM 639 C CA . GLN A 1 81 ? 0.593 3.958 -3.410 1.00 95.31 81 GLN A CA 1
ATOM 640 C C . GLN A 1 81 ? 0.027 3.074 -2.302 1.00 95.31 81 GLN A C 1
ATOM 642 O O . GLN A 1 81 ? -0.466 1.988 -2.587 1.00 95.31 81 GLN A O 1
ATOM 647 N N . SER A 1 82 ? 0.035 3.548 -1.060 1.00 96.88 82 SER A N 1
ATOM 648 C CA . SER A 1 82 ? -0.691 2.932 0.049 1.00 96.88 82 SER A CA 1
ATOM 649 C C . SER A 1 82 ? -1.192 4.006 1.006 1.00 96.88 82 SER A C 1
ATOM 651 O O . SER A 1 82 ? -0.749 5.155 0.935 1.00 96.88 82 SER A O 1
ATOM 653 N N . GLY A 1 83 ? -2.122 3.651 1.884 1.00 97.38 83 GLY A N 1
ATOM 654 C CA . GLY A 1 83 ? -2.599 4.564 2.913 1.00 97.38 83 GLY A CA 1
ATOM 655 C C . GLY A 1 83 ? -3.492 3.885 3.934 1.00 97.38 83 GLY A C 1
ATOM 656 O O . GLY A 1 83 ? -3.955 2.764 3.712 1.00 97.38 83 GLY A O 1
ATOM 657 N N . MET A 1 84 ? -3.707 4.580 5.048 1.00 98.31 84 MET A N 1
ATOM 658 C CA . MET A 1 84 ? -4.559 4.160 6.157 1.00 98.31 84 MET A CA 1
ATOM 659 C C . MET A 1 84 ? -5.258 5.378 6.765 1.00 98.31 84 MET A C 1
ATOM 661 O O . MET A 1 84 ? -4.620 6.415 6.956 1.00 98.31 84 MET A O 1
ATOM 665 N N . ASN A 1 85 ? -6.548 5.254 7.077 1.00 97.94 85 ASN A N 1
ATOM 666 C CA . ASN A 1 85 ? -7.293 6.293 7.790 1.00 97.94 85 ASN A CA 1
ATOM 667 C C . ASN A 1 85 ? -7.307 6.075 9.317 1.00 97.94 85 ASN A C 1
AT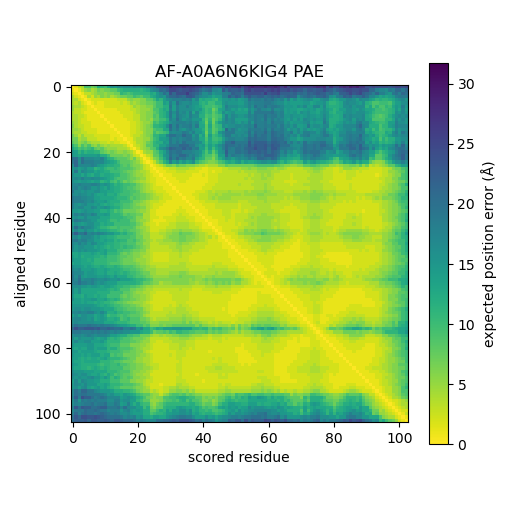OM 669 O O . ASN A 1 85 ? -6.859 5.043 9.817 1.00 97.94 85 ASN A O 1
ATOM 673 N N . GLU A 1 86 ? -7.848 7.039 10.062 1.00 97.62 86 GLU A N 1
ATOM 674 C CA . GLU A 1 86 ? -7.908 7.017 11.537 1.00 97.62 86 GLU A CA 1
ATOM 675 C C . GLU A 1 86 ? -8.696 5.838 12.131 1.00 97.62 86 GLU A C 1
ATOM 677 O O . GLU A 1 86 ? -8.493 5.483 13.291 1.00 97.62 86 GLU A O 1
ATOM 682 N N . VAL A 1 87 ? -9.557 5.191 11.340 1.00 96.62 87 VAL A N 1
ATOM 683 C CA . VAL A 1 87 ? -10.334 4.008 11.754 1.00 96.62 87 VAL A CA 1
ATOM 684 C C . VAL A 1 87 ? -9.759 2.689 11.229 1.00 96.62 87 VAL A C 1
ATOM 686 O O . VAL A 1 87 ? -10.383 1.638 11.363 1.00 96.62 87 VAL A O 1
ATOM 689 N N . GLY A 1 88 ? -8.552 2.717 10.655 1.00 96.19 88 GLY A N 1
ATOM 690 C CA . GLY A 1 88 ? -7.809 1.522 10.252 1.00 96.19 88 GLY A CA 1
ATOM 691 C C . GLY A 1 88 ? -8.223 0.917 8.908 1.00 96.19 88 GLY A C 1
ATOM 692 O O . GLY A 1 88 ? -7.830 -0.212 8.604 1.00 96.19 88 GLY A O 1
ATOM 693 N N . LEU A 1 89 ? -8.999 1.633 8.086 1.00 96.75 89 LEU A N 1
ATOM 694 C CA . LEU A 1 89 ? -9.208 1.252 6.690 1.00 96.75 89 LEU A CA 1
ATOM 695 C C . LEU A 1 89 ? -7.911 1.498 5.917 1.00 96.75 89 LEU A C 1
ATOM 697 O O . LEU A 1 89 ? -7.449 2.635 5.831 1.00 96.75 89 LEU A O 1
ATOM 701 N N . THR A 1 90 ? -7.363 0.439 5.322 1.00 97.56 90 THR A N 1
ATOM 702 C CA . THR A 1 90 ? -6.065 0.458 4.634 1.00 97.56 90 THR A CA 1
ATOM 703 C C . THR A 1 90 ? -6.195 -0.037 3.199 1.00 97.56 90 THR A C 1
ATOM 705 O O . THR A 1 90 ? -6.947 -0.972 2.926 1.00 97.56 90 THR A O 1
ATOM 708 N N . PHE A 1 91 ? -5.397 0.524 2.289 1.00 96.50 91 PHE A N 1
ATOM 709 C CA . PHE A 1 91 ? -5.203 -0.005 0.938 1.00 96.50 91 PHE A CA 1
ATOM 710 C C . PHE A 1 91 ? -3.725 -0.002 0.523 1.00 96.50 91 PHE A C 1
ATOM 712 O O . PHE A 1 91 ? -2.919 0.775 1.036 1.00 96.50 91 PHE A O 1
ATOM 719 N N . ALA A 1 92 ? -3.388 -0.828 -0.469 1.00 95.25 92 ALA A N 1
ATOM 720 C CA . ALA A 1 92 ? -2.168 -0.708 -1.264 1.00 95.25 92 ALA A CA 1
ATOM 721 C C . ALA A 1 92 ? -2.484 -0.924 -2.746 1.00 95.25 92 ALA A C 1
ATOM 723 O O . ALA A 1 92 ? -3.339 -1.732 -3.109 1.00 95.25 92 ALA A O 1
ATOM 724 N N . ARG A 1 93 ? -1.779 -0.204 -3.616 1.00 91.75 93 ARG A N 1
ATOM 725 C CA . ARG A 1 93 ? -1.846 -0.354 -5.067 1.00 91.75 93 ARG A CA 1
ATOM 726 C C . ARG A 1 93 ? -0.685 -1.217 -5.523 1.00 91.75 93 ARG A C 1
ATOM 728 O O . ARG A 1 93 ? 0.454 -0.773 -5.546 1.00 91.75 93 ARG A O 1
ATOM 735 N N . LEU A 1 94 ? -0.969 -2.443 -5.927 1.00 88.88 94 LEU A N 1
ATOM 736 C CA . LEU A 1 94 ? 0.034 -3.317 -6.527 1.00 88.88 94 LEU A CA 1
ATOM 737 C C . LEU A 1 94 ? -0.009 -3.119 -8.042 1.00 88.88 94 LEU A C 1
ATOM 739 O O . LEU A 1 94 ? -1.094 -2.993 -8.614 1.00 88.88 94 LEU A O 1
ATOM 743 N N . VAL A 1 95 ? 1.152 -3.017 -8.697 1.00 82.25 95 VAL A N 1
ATOM 744 C CA . VAL A 1 95 ? 1.165 -2.850 -10.152 1.00 82.25 95 VAL A CA 1
ATOM 745 C C . VAL A 1 95 ? 0.575 -4.110 -10.785 1.00 82.25 95 VAL A C 1
ATOM 747 O O . VAL A 1 95 ? 1.060 -5.218 -10.576 1.00 82.25 95 VAL A O 1
ATOM 750 N N . ALA A 1 96 ? -0.494 -3.932 -11.549 1.00 73.31 96 ALA A N 1
ATOM 751 C CA . ALA A 1 96 ? -1.055 -4.952 -12.413 1.00 73.31 96 ALA A CA 1
ATOM 752 C C . ALA A 1 96 ? -1.022 -4.385 -13.828 1.00 73.31 96 ALA A C 1
ATOM 754 O O . ALA A 1 96 ? -1.398 -3.229 -14.045 1.00 73.31 96 ALA A O 1
ATOM 755 N N . TYR A 1 97 ? -0.524 -5.169 -14.783 1.00 76.25 97 TYR A N 1
ATOM 756 C CA . TYR A 1 97 ? -0.594 -4.782 -16.184 1.00 76.25 97 TYR A CA 1
ATOM 757 C C . TYR A 1 97 ? -2.067 -4.583 -16.564 1.00 76.25 97 TYR A C 1
ATOM 759 O O . TYR A 1 97 ? -2.867 -5.510 -16.450 1.00 76.25 97 TYR A O 1
ATOM 767 N N . TYR A 1 98 ? -2.413 -3.375 -17.003 1.00 71.62 98 TYR A N 1
ATOM 768 C CA . TYR A 1 98 ? -3.714 -3.071 -17.584 1.00 71.62 98 TYR A CA 1
ATOM 769 C C . TYR A 1 98 ? -3.489 -2.622 -19.030 1.00 71.62 98 TYR A C 1
ATOM 771 O O . TYR A 1 98 ? -2.792 -1.621 -19.237 1.00 71.62 98 TYR A O 1
ATOM 779 N N . PRO A 1 99 ? -4.002 -3.356 -20.034 1.00 79.31 99 PRO A N 1
ATOM 780 C CA . PRO A 1 99 ? -3.819 -2.986 -21.429 1.00 79.31 99 PRO A CA 1
ATOM 781 C C . PRO A 1 99 ? -4.492 -1.640 -21.710 1.00 79.31 99 PRO A C 1
ATOM 783 O O . PRO A 1 99 ? -5.538 -1.316 -21.146 1.00 79.31 99 PRO A O 1
ATOM 786 N N . LYS A 1 100 ? -3.886 -0.844 -22.595 1.00 83.69 100 LYS A N 1
ATOM 787 C CA . LYS A 1 100 ? -4.492 0.406 -23.058 1.00 83.69 100 LYS A CA 1
ATOM 788 C C . LYS A 1 100 ? -5.834 0.079 -23.719 1.00 83.69 100 LYS A C 1
ATOM 790 O O . LYS A 1 100 ? -5.893 -0.790 -24.584 1.00 83.69 100 LYS A O 1
ATOM 795 N N . GLN A 1 101 ? -6.887 0.771 -23.304 1.00 84.75 101 GLN A N 1
ATOM 796 C CA . GLN A 1 101 ? -8.189 0.708 -23.956 1.00 84.75 101 GLN A CA 1
ATOM 797 C C . GLN A 1 101 ? -8.301 1.879 -24.936 1.00 84.75 101 GLN A C 1
ATOM 799 O O . GLN A 1 101 ? -8.043 3.018 -24.548 1.00 84.75 101 GLN A O 1
ATOM 804 N N . ASP A 1 102 ? -8.641 1.597 -26.194 1.00 84.31 102 ASP A N 1
ATOM 805 C CA . ASP A 1 102 ? -8.921 2.606 -27.226 1.00 84.31 102 ASP A CA 1
ATOM 806 C C . ASP A 1 102 ? -10.435 2.874 -27.280 1.00 84.31 102 ASP A C 1
ATOM 808 O O . ASP A 1 102 ? -11.087 2.627 -28.295 1.00 84.31 102 ASP A O 1
ATOM 812 N N . ASN A 1 103 ? -10.993 3.311 -26.149 1.00 64.50 103 ASN A N 1
ATOM 813 C CA . ASN A 1 103 ? -12.422 3.595 -25.999 1.00 64.50 103 ASN A CA 1
ATOM 814 C C . ASN A 1 103 ? -12.699 5.093 -26.124 1.00 64.50 103 ASN A C 1
ATOM 816 O O . ASN A 1 103 ? -11.926 5.873 -25.517 1.00 64.50 103 ASN A O 1
#